Protein AF-A0A6I0Z8F3-F1 (afdb_monomer)

Secondary structure (DSSP, 8-state):
-EEEEE--SSSTT--SS-THHHHHHHHHHHHHHHHHTPPP--BB-SS-S-B-HHHHHHHHHH--TT--TTS----EEEEE--HHHHHHH-SSHHHHHHHHHHHIIIIIHHHHHHTTSS---GGGS---B---S----

Structure (mmCIF, N/CA/C/O backbone):
data_AF-A0A6I0Z8F3-F1
#
_entry.id   AF-A0A6I0Z8F3-F1
#
loop_
_atom_site.group_PDB
_atom_site.id
_atom_site.type_symbol
_atom_site.label_atom_id
_atom_site.label_alt_id
_atom_site.label_comp_id
_atom_site.label_asym_id
_atom_site.label_entity_id
_atom_site.label_seq_id
_atom_site.pdbx_PDB_ins_code
_atom_site.Cartn_x
_atom_site.Cartn_y
_atom_site.Cartn_z
_atom_site.occupancy
_atom_site.B_iso_or_equiv
_atom_site.auth_seq_id
_atom_site.auth_comp_id
_atom_site.auth_asym_id
_atom_site.auth_atom_id
_atom_site.pdbx_PDB_model_num
ATOM 1 N N . MET A 1 1 ? 7.179 -16.929 -4.930 1.00 83.00 1 MET A N 1
ATOM 2 C CA . MET A 1 1 ? 6.989 -15.523 -4.534 1.00 83.00 1 MET A CA 1
ATOM 3 C C . MET A 1 1 ? 7.180 -15.398 -3.035 1.00 83.00 1 MET A C 1
ATOM 5 O O . MET A 1 1 ? 6.743 -16.288 -2.317 1.00 83.00 1 MET A O 1
ATOM 9 N N . ASN A 1 2 ? 7.833 -14.338 -2.560 1.00 87.75 2 ASN A N 1
ATOM 10 C CA . ASN A 1 2 ? 7.966 -14.070 -1.130 1.00 87.75 2 ASN A CA 1
ATOM 11 C C . ASN A 1 2 ? 6.923 -13.032 -0.693 1.00 87.75 2 ASN A C 1
ATOM 13 O O . ASN A 1 2 ? 6.788 -12.002 -1.348 1.00 87.75 2 ASN A O 1
ATOM 17 N N . VAL A 1 3 ? 6.213 -13.287 0.406 1.00 88.38 3 VAL A N 1
ATOM 18 C CA . VAL A 1 3 ? 5.243 -12.351 0.990 1.00 88.38 3 VAL A CA 1
ATOM 19 C C . VAL A 1 3 ? 5.611 -12.129 2.450 1.00 88.38 3 VAL A C 1
ATOM 21 O O . VAL A 1 3 ? 5.800 -13.088 3.194 1.00 88.38 3 VAL A O 1
ATOM 24 N N . LYS A 1 4 ? 5.733 -10.866 2.858 1.00 90.31 4 LYS A N 1
ATOM 25 C CA . LYS A 1 4 ? 5.983 -10.466 4.247 1.00 90.31 4 LYS A CA 1
ATOM 26 C C . LYS A 1 4 ? 4.864 -9.552 4.716 1.00 90.31 4 LYS A C 1
ATOM 28 O O . LYS A 1 4 ? 4.442 -8.678 3.969 1.00 90.31 4 LYS A O 1
ATOM 33 N N . ILE A 1 5 ? 4.417 -9.736 5.953 1.00 88.50 5 ILE A N 1
ATOM 34 C CA . ILE A 1 5 ? 3.457 -8.845 6.606 1.00 88.50 5 ILE A CA 1
ATOM 35 C C . ILE A 1 5 ? 4.191 -8.141 7.741 1.00 88.50 5 ILE A C 1
ATOM 37 O O . ILE A 1 5 ? 4.828 -8.789 8.570 1.00 88.50 5 ILE A O 1
ATOM 41 N N . GLN A 1 6 ? 4.129 -6.816 7.749 1.00 90.00 6 GLN A N 1
ATOM 42 C CA . GLN A 1 6 ? 4.771 -5.955 8.730 1.00 90.00 6 GLN A CA 1
ATOM 43 C C . GLN A 1 6 ? 3.710 -5.141 9.472 1.00 90.00 6 GLN A C 1
ATOM 45 O O . GLN A 1 6 ? 2.741 -4.652 8.887 1.00 90.00 6 GLN A O 1
ATOM 50 N N . GLY A 1 7 ? 3.908 -5.004 10.778 1.00 81.44 7 GLY A N 1
ATOM 51 C CA . GLY A 1 7 ? 3.058 -4.223 11.665 1.00 81.44 7 GLY A CA 1
ATOM 52 C C . GLY A 1 7 ? 3.480 -4.416 13.118 1.00 81.44 7 GLY A C 1
ATOM 53 O O . GLY A 1 7 ? 3.861 -5.518 13.513 1.00 81.44 7 GLY A O 1
ATOM 54 N N . GLY A 1 8 ? 3.417 -3.341 13.900 1.00 78.00 8 GLY A N 1
ATOM 55 C CA . GLY A 1 8 ? 3.738 -3.331 15.329 1.00 78.00 8 GLY A CA 1
ATOM 56 C C . GLY A 1 8 ? 5.075 -2.662 15.655 1.00 78.00 8 GLY A C 1
ATOM 57 O O . GLY A 1 8 ? 5.883 -2.374 14.774 1.00 78.00 8 GLY A O 1
ATOM 58 N N . GLY A 1 9 ? 5.302 -2.397 16.943 1.00 71.94 9 GLY A N 1
ATOM 59 C CA . GLY A 1 9 ? 6.516 -1.735 17.434 1.00 71.94 9 GLY A CA 1
ATOM 60 C C . GLY A 1 9 ? 6.580 -0.233 17.126 1.00 71.94 9 GLY A C 1
ATOM 61 O O . GLY A 1 9 ? 5.555 0.412 16.911 1.00 71.94 9 GLY A O 1
ATOM 62 N N . ASN A 1 10 ? 7.798 0.317 17.131 1.00 69.62 10 ASN A N 1
ATOM 63 C CA . ASN A 1 10 ? 8.095 1.722 16.830 1.00 69.62 10 ASN A CA 1
ATOM 64 C C . ASN A 1 10 ? 8.707 1.866 15.423 1.00 69.62 10 ASN A C 1
ATOM 66 O O . ASN A 1 10 ? 9.319 0.931 14.911 1.00 69.62 10 ASN A O 1
ATOM 70 N N . GLY A 1 11 ? 8.605 3.057 14.825 1.00 80.00 11 GLY A N 1
ATOM 71 C CA . GLY A 1 11 ? 9.223 3.384 13.531 1.00 80.00 11 GL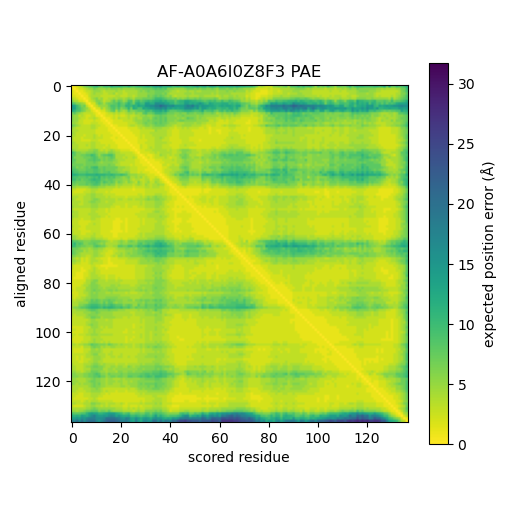Y A CA 1
ATOM 72 C C . GLY A 1 11 ? 8.239 3.394 12.358 1.00 80.00 11 GLY A C 1
ATOM 73 O O . GLY A 1 11 ? 7.034 3.519 12.553 1.00 80.00 11 GLY A O 1
ATOM 74 N N . THR A 1 12 ? 8.749 3.284 11.129 1.00 82.25 12 THR A N 1
ATOM 75 C CA . THR A 1 12 ? 7.981 3.482 9.880 1.00 82.25 12 THR A CA 1
ATOM 76 C C . THR A 1 12 ? 6.752 2.577 9.754 1.00 82.25 12 THR A C 1
ATOM 78 O O . THR A 1 12 ? 5.733 3.002 9.220 1.00 82.25 12 THR A O 1
ATOM 81 N N . TYR A 1 13 ? 6.833 1.353 10.284 1.00 84.50 13 TYR A N 1
ATOM 82 C CA . TYR A 1 13 ? 5.774 0.337 10.231 1.00 84.50 13 TYR A CA 1
ATOM 83 C C . TYR A 1 13 ? 4.955 0.233 11.533 1.00 84.50 13 TYR A C 1
ATOM 85 O O . TYR A 1 13 ? 4.157 -0.696 11.687 1.00 84.50 13 TYR A O 1
ATOM 93 N N . ALA A 1 14 ? 5.146 1.167 12.475 1.00 88.81 14 ALA A N 1
ATOM 94 C CA . ALA A 1 14 ? 4.327 1.257 13.679 1.00 88.81 14 ALA A CA 1
ATOM 95 C C . ALA A 1 14 ? 2.867 1.484 13.283 1.00 88.81 14 ALA A C 1
ATOM 97 O O . ALA A 1 14 ? 2.555 2.419 12.549 1.00 88.81 14 ALA A O 1
ATOM 98 N N . ASN A 1 15 ? 1.971 0.628 13.765 1.00 91.81 15 ASN A N 1
ATOM 99 C CA . ASN A 1 15 ? 0.639 0.514 13.183 1.00 91.81 15 ASN A CA 1
ATOM 100 C C . ASN A 1 15 ? -0.514 0.799 14.143 1.00 91.81 15 ASN A C 1
ATOM 102 O O . ASN A 1 15 ? -1.657 0.597 13.763 1.00 91.81 15 ASN A O 1
ATOM 106 N N . THR A 1 16 ? -0.258 1.269 15.361 1.00 91.88 16 THR A N 1
ATOM 107 C CA . THR A 1 16 ? -1.314 1.714 16.292 1.00 91.88 16 THR A CA 1
ATOM 108 C C . THR A 1 16 ? -1.723 3.174 16.062 1.00 91.88 16 THR A C 1
ATOM 110 O O . THR A 1 16 ? -2.816 3.592 16.449 1.00 91.88 16 THR A O 1
ATOM 113 N N . GLY A 1 17 ? -0.852 3.948 15.406 1.00 89.94 17 GLY A N 1
ATOM 114 C CA . GLY A 1 17 ? -1.047 5.355 15.064 1.00 89.94 17 GLY A CA 1
ATOM 115 C C . GLY A 1 17 ? -1.396 5.586 13.592 1.00 89.94 17 GLY A C 1
ATOM 116 O O . GLY A 1 17 ? -1.987 4.739 12.927 1.00 89.94 17 GLY A O 1
ATOM 117 N N . SER A 1 18 ? -1.034 6.771 13.102 1.00 92.56 18 SER A N 1
ATOM 118 C CA . SER A 1 18 ? -1.235 7.173 11.708 1.00 92.56 18 SER A CA 1
ATOM 119 C C . SER A 1 18 ? -0.303 6.425 10.753 1.00 92.56 18 SER A C 1
ATOM 121 O O . SER A 1 18 ? 0.861 6.189 11.081 1.00 92.56 18 SER A O 1
ATOM 123 N N . CYS A 1 19 ? -0.774 6.129 9.540 1.00 93.31 19 CYS A N 1
ATOM 124 C CA . CYS A 1 19 ? 0.056 5.532 8.493 1.00 93.31 19 CYS A CA 1
ATOM 125 C C . CYS A 1 19 ? 0.947 6.538 7.736 1.00 93.31 19 CYS A C 1
ATOM 127 O O . CYS A 1 19 ? 1.660 6.124 6.821 1.00 93.31 19 CYS A O 1
ATOM 129 N N . VAL A 1 20 ? 0.974 7.826 8.130 1.00 93.81 20 VAL A N 1
ATOM 130 C CA . VAL A 1 20 ? 1.797 8.892 7.508 1.00 93.81 20 VAL A CA 1
ATOM 131 C C . VAL A 1 20 ? 3.247 8.464 7.278 1.00 93.81 20 VAL A C 1
ATOM 133 O O . VAL A 1 20 ? 3.806 8.722 6.213 1.00 93.81 20 VAL A O 1
ATOM 136 N N . ALA A 1 21 ? 3.875 7.822 8.268 1.00 91.19 21 ALA A N 1
ATOM 137 C CA . ALA A 1 21 ? 5.277 7.421 8.167 1.00 91.19 21 ALA A CA 1
ATOM 138 C C . ALA A 1 21 ? 5.496 6.436 7.007 1.00 91.19 21 ALA A C 1
ATOM 140 O O . ALA A 1 21 ? 6.405 6.620 6.197 1.00 91.19 21 ALA A O 1
ATOM 141 N N . VAL A 1 22 ? 4.614 5.441 6.886 1.00 90.62 22 VAL A N 1
ATOM 142 C CA . VAL A 1 22 ? 4.654 4.432 5.825 1.00 90.62 22 VAL A CA 1
ATOM 143 C C . VAL A 1 22 ? 4.302 5.038 4.472 1.00 90.62 22 VAL A C 1
ATOM 145 O O . VAL A 1 22 ? 4.999 4.780 3.497 1.00 90.62 22 VAL A O 1
ATOM 148 N N . THR A 1 23 ? 3.276 5.888 4.389 1.00 92.12 23 THR A N 1
ATOM 149 C CA . THR A 1 23 ? 2.880 6.502 3.113 1.00 92.12 23 THR A CA 1
ATOM 150 C C . THR A 1 23 ? 3.965 7.435 2.584 1.00 92.12 23 THR A C 1
ATOM 152 O O . THR A 1 23 ? 4.221 7.441 1.383 1.00 92.12 23 THR A O 1
ATOM 155 N N . ASN A 1 24 ? 4.650 8.166 3.470 1.00 89.62 24 ASN A N 1
ATOM 156 C CA . ASN A 1 24 ? 5.783 9.017 3.102 1.00 89.62 24 ASN A CA 1
ATOM 157 C C . ASN A 1 24 ? 6.986 8.195 2.638 1.00 89.62 24 ASN A C 1
ATOM 159 O O . ASN A 1 24 ? 7.606 8.536 1.633 1.00 89.62 24 ASN A O 1
ATOM 163 N N . TYR A 1 25 ? 7.298 7.106 3.345 1.00 87.38 25 TYR A N 1
ATOM 164 C CA . TYR A 1 25 ? 8.359 6.186 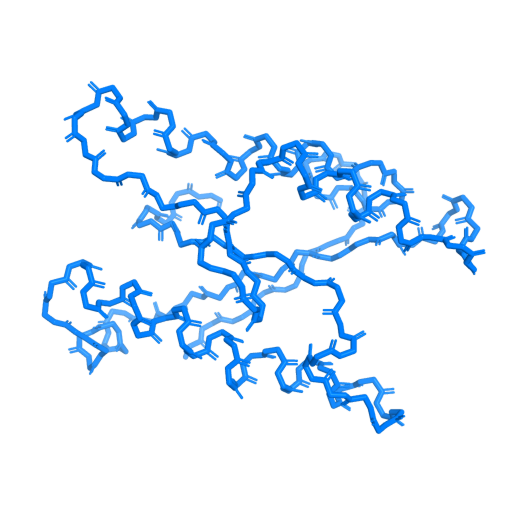2.945 1.00 87.38 25 TYR A CA 1
ATOM 165 C C . TYR A 1 25 ? 8.081 5.590 1.559 1.00 87.38 25 TYR A C 1
ATOM 167 O O . TYR A 1 25 ? 8.916 5.683 0.663 1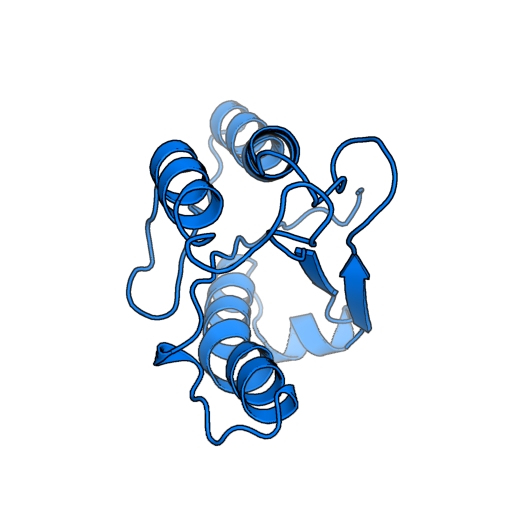.00 87.38 25 TYR A O 1
ATOM 175 N N . LEU A 1 26 ? 6.867 5.077 1.339 1.00 87.50 26 LEU A N 1
ATOM 176 C CA . LEU A 1 26 ? 6.465 4.485 0.063 1.00 87.50 26 LEU A CA 1
ATOM 177 C C . LEU A 1 26 ? 6.440 5.501 -1.089 1.00 87.50 26 LEU A C 1
ATOM 179 O O . LEU A 1 26 ? 6.657 5.114 -2.235 1.00 87.50 26 LEU A O 1
ATOM 183 N N . GLN A 1 27 ? 6.203 6.784 -0.809 1.00 85.62 27 GLN A N 1
ATOM 184 C CA . GLN A 1 27 ? 6.229 7.855 -1.809 1.00 85.62 27 GLN A CA 1
ATOM 185 C C . GLN A 1 27 ? 7.654 8.283 -2.206 1.00 85.62 27 GLN A C 1
ATOM 187 O O . GLN A 1 27 ? 7.826 8.893 -3.260 1.00 85.62 27 GLN A O 1
ATOM 192 N N . HIS A 1 28 ? 8.681 7.971 -1.409 1.00 84.62 28 HIS A N 1
ATOM 193 C CA . HIS A 1 28 ? 10.041 8.453 -1.666 1.00 84.62 28 HIS A CA 1
ATOM 194 C C . HIS A 1 28 ? 10.577 8.022 -3.044 1.00 84.62 28 HIS A C 1
ATOM 196 O O . HIS A 1 28 ? 11.149 8.854 -3.748 1.00 84.62 28 HIS A O 1
ATOM 202 N N . GLU A 1 29 ? 10.294 6.784 -3.481 1.00 79.06 29 GLU A N 1
ATOM 203 C CA . GLU A 1 29 ? 10.737 6.277 -4.794 1.00 79.06 29 GLU A CA 1
ATOM 204 C C . GLU A 1 29 ? 10.162 7.104 -5.964 1.00 79.06 29 GLU A C 1
ATOM 206 O O . GLU A 1 29 ? 10.865 7.361 -6.942 1.00 79.06 29 GLU A O 1
ATOM 211 N N . ASP A 1 30 ? 8.917 7.598 -5.867 1.00 82.75 30 ASP A N 1
ATOM 212 C CA . ASP A 1 30 ? 8.350 8.462 -6.918 1.00 82.75 30 ASP A CA 1
ATOM 213 C C . ASP A 1 30 ? 9.136 9.756 -7.060 1.00 82.75 30 ASP A C 1
ATOM 215 O O . ASP A 1 30 ? 9.372 10.217 -8.171 1.00 82.75 30 ASP A O 1
ATOM 219 N N . LEU A 1 31 ? 9.533 10.363 -5.939 1.00 82.38 31 LEU A N 1
ATOM 220 C CA . LEU A 1 31 ? 10.266 11.625 -5.962 1.00 82.38 31 LEU A CA 1
ATOM 221 C C . LEU A 1 31 ? 11.631 11.448 -6.631 1.00 82.38 31 LEU A C 1
ATOM 223 O O . LEU A 1 31 ? 12.086 12.340 -7.347 1.00 82.38 31 LEU A O 1
ATOM 227 N N . GLU A 1 32 ? 12.280 10.304 -6.425 1.00 83.38 32 GLU A N 1
ATOM 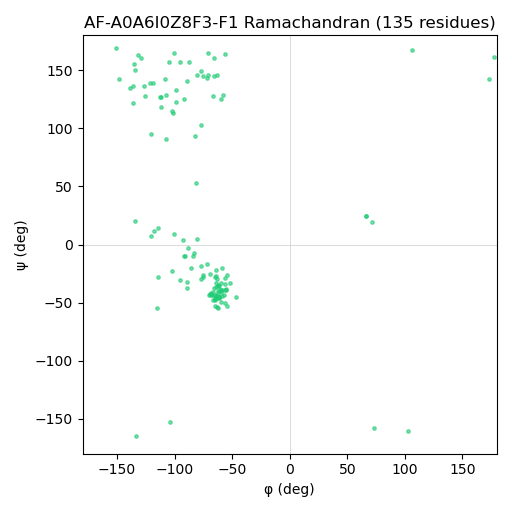228 C CA . GLU A 1 32 ? 13.535 9.969 -7.096 1.00 83.38 32 GLU A CA 1
ATOM 229 C C . GLU A 1 32 ? 13.344 9.721 -8.596 1.00 83.38 32 GLU A C 1
ATOM 231 O O . GLU A 1 32 ? 14.126 10.230 -9.400 1.00 83.38 32 GLU A O 1
ATOM 236 N N . ARG A 1 33 ? 12.280 9.008 -8.980 1.00 83.31 33 ARG A N 1
ATOM 237 C CA . ARG A 1 33 ? 11.911 8.765 -10.384 1.00 83.31 33 ARG A CA 1
ATOM 238 C C . ARG A 1 33 ? 11.566 10.056 -11.119 1.00 83.31 33 ARG A C 1
ATOM 240 O O . ARG A 1 33 ? 12.104 10.300 -12.195 1.00 83.31 33 ARG A O 1
ATOM 247 N N . MET A 1 34 ? 10.776 10.941 -10.503 1.00 84.25 34 MET A N 1
ATOM 248 C CA . MET A 1 34 ? 10.467 12.265 -11.061 1.00 84.25 34 MET A CA 1
ATOM 249 C C . MET A 1 34 ? 11.738 13.072 -11.331 1.00 84.25 34 MET A C 1
ATOM 251 O O . MET A 1 34 ? 11.866 13.674 -12.394 1.00 84.25 34 MET A O 1
ATOM 255 N N . LYS A 1 35 ? 12.708 13.060 -10.404 1.00 86.12 35 LYS A N 1
ATOM 256 C CA . LYS A 1 35 ? 14.003 13.743 -10.591 1.00 86.12 35 LYS A CA 1
ATOM 257 C C . LYS A 1 35 ? 14.813 13.171 -11.755 1.00 86.12 35 LYS A C 1
ATOM 259 O O . LYS A 1 35 ? 15.585 13.905 -12.365 1.00 86.12 35 LYS A O 1
ATOM 264 N N . LYS A 1 36 ? 14.647 11.882 -12.054 1.00 84.62 36 LYS A N 1
ATOM 265 C CA . LYS A 1 36 ? 15.295 11.182 -13.171 1.00 84.62 36 LYS A CA 1
ATOM 266 C C . LYS A 1 36 ? 14.502 11.267 -14.483 1.00 84.62 36 LYS A C 1
ATOM 268 O O . LYS A 1 36 ? 14.984 10.779 -15.500 1.00 84.62 36 LYS A O 1
ATOM 273 N N . GLY A 1 37 ? 13.319 11.891 -14.481 1.00 81.94 37 GLY A N 1
ATOM 274 C CA . GLY A 1 37 ? 12.418 11.933 -1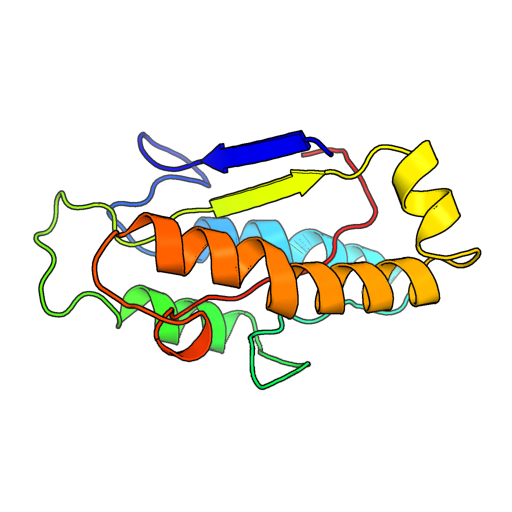5.638 1.00 81.94 37 GLY A CA 1
ATOM 275 C C . GLY A 1 37 ? 11.751 10.588 -15.947 1.00 81.94 37 GLY A C 1
ATOM 276 O O . GLY A 1 37 ? 11.292 10.374 -17.065 1.00 81.94 37 GLY A O 1
ATOM 277 N N . GLU A 1 38 ? 11.725 9.674 -14.977 1.00 83.38 38 GLU A N 1
ATOM 278 C CA . GLU A 1 38 ? 11.100 8.358 -15.090 1.00 83.38 38 GLU A CA 1
ATOM 279 C C . GLU A 1 38 ? 9.615 8.413 -14.713 1.00 83.38 38 GLU A C 1
ATOM 281 O O . GLU A 1 38 ? 9.166 9.275 -13.952 1.00 83.38 38 GLU A O 1
ATOM 286 N N . GLU A 1 39 ? 8.847 7.446 -15.213 1.00 80.50 39 GLU A N 1
ATOM 287 C CA . GLU A 1 39 ? 7.436 7.309 -14.869 1.00 80.50 39 GLU A CA 1
ATOM 288 C C . GLU A 1 39 ? 7.260 6.924 -13.391 1.00 80.50 39 GLU A C 1
ATOM 290 O O . GLU A 1 39 ? 7.842 5.950 -12.888 1.00 80.50 39 GLU A O 1
ATOM 295 N N . VAL A 1 40 ? 6.431 7.706 -12.699 1.00 84.06 40 VAL A N 1
ATOM 296 C CA . VAL A 1 40 ? 6.003 7.430 -11.326 1.00 84.06 40 VAL A CA 1
ATOM 297 C C . VAL A 1 40 ? 4.885 6.408 -11.304 1.00 84.06 40 VAL A C 1
ATOM 299 O O . VAL A 1 40 ? 4.025 6.397 -12.179 1.00 84.06 40 VAL A O 1
ATOM 302 N N . GLN A 1 41 ? 4.871 5.574 -10.271 1.00 86.62 41 GLN A N 1
ATOM 303 C CA . GLN A 1 41 ? 3.845 4.549 -10.108 1.00 86.62 41 GLN A CA 1
ATOM 304 C C . GLN A 1 41 ? 2.904 4.964 -8.986 1.00 86.62 41 GLN A C 1
ATOM 306 O O . GLN A 1 41 ? 3.202 4.659 -7.840 1.00 86.62 41 GLN A O 1
ATOM 311 N N . PRO A 1 42 ? 1.806 5.689 -9.239 1.00 90.38 42 PRO A N 1
ATOM 312 C CA . PRO A 1 42 ? 0.925 6.165 -8.172 1.00 90.38 42 PRO A CA 1
ATOM 313 C C . PRO A 1 42 ? 0.407 5.022 -7.285 1.00 90.38 42 PRO A C 1
ATOM 315 O O . PRO A 1 42 ? 0.459 3.846 -7.648 1.00 90.38 42 PRO A O 1
ATOM 318 N N . PHE A 1 43 ? -0.121 5.362 -6.105 1.00 95.31 43 PHE A N 1
ATOM 319 C CA . PHE A 1 43 ? -0.872 4.361 -5.353 1.00 95.31 43 PHE A CA 1
ATOM 320 C C . PHE A 1 43 ? -2.104 3.943 -6.155 1.00 95.31 43 PHE A C 1
ATOM 322 O O . PHE A 1 43 ? -2.733 4.765 -6.819 1.00 95.31 43 PHE A O 1
ATOM 329 N N . PHE A 1 44 ? -2.484 2.682 -6.028 1.00 96.06 44 PHE A N 1
ATOM 330 C CA . PHE A 1 44 ? -3.691 2.120 -6.612 1.00 96.06 44 PHE A CA 1
ATOM 331 C C . PHE A 1 44 ? -4.457 1.321 -5.555 1.00 96.06 44 PHE A C 1
ATOM 333 O O . PHE A 1 44 ? -3.911 0.939 -4.519 1.00 96.06 44 PHE A O 1
ATOM 340 N N . ASN A 1 45 ? -5.726 1.049 -5.824 1.00 96.44 45 ASN A N 1
ATOM 341 C CA . ASN A 1 45 ? -6.540 0.118 -5.045 1.00 96.44 45 ASN A CA 1
ATOM 342 C C . ASN A 1 45 ? -7.313 -0.817 -5.990 1.00 96.44 45 ASN A C 1
ATOM 344 O O . ASN A 1 45 ? -6.972 -0.923 -7.173 1.00 96.44 45 ASN A O 1
ATOM 348 N N . GLN A 1 46 ? -8.330 -1.519 -5.497 1.00 93.19 46 GLN A N 1
ATOM 349 C CA . GLN A 1 46 ? -9.139 -2.443 -6.296 1.00 93.19 46 GLN A CA 1
ATOM 350 C C . GLN A 1 46 ? -9.929 -1.762 -7.426 1.00 93.19 46 GLN A C 1
ATOM 352 O O . GLN A 1 46 ? -10.254 -2.419 -8.410 1.00 9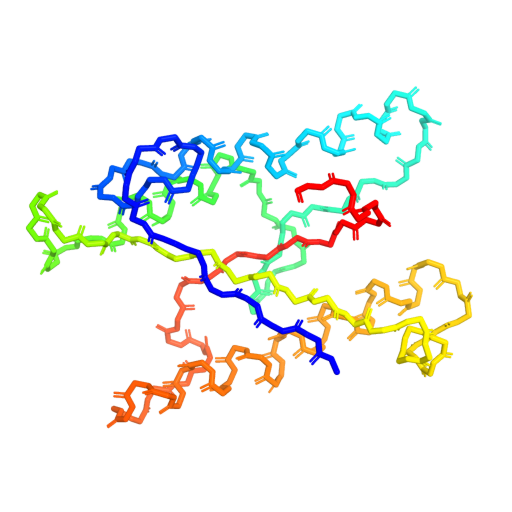3.19 46 GLN A O 1
ATOM 357 N N . PHE A 1 47 ? -10.192 -0.454 -7.324 1.00 93.75 47 PHE A N 1
ATOM 358 C CA . PHE A 1 47 ? -11.054 0.281 -8.258 1.00 93.75 47 PHE A CA 1
ATOM 359 C C . PHE A 1 47 ? -10.323 1.336 -9.090 1.00 93.75 47 PHE A C 1
ATOM 361 O O . PHE A 1 47 ? -10.777 1.689 -10.174 1.00 93.75 47 PHE A O 1
ATOM 368 N N . ARG A 1 48 ? -9.227 1.892 -8.572 1.00 95.50 48 ARG A N 1
ATOM 369 C CA . ARG A 1 48 ? -8.516 3.031 -9.157 1.00 95.50 48 ARG A CA 1
ATOM 370 C C . ARG A 1 48 ? -7.051 2.696 -9.345 1.00 95.50 48 ARG A C 1
ATOM 372 O O . ARG A 1 48 ? -6.419 2.166 -8.435 1.00 95.50 48 ARG A O 1
ATOM 379 N N . ASP A 1 49 ? -6.515 3.077 -10.498 1.00 94.38 49 ASP A N 1
ATOM 380 C CA . ASP A 1 49 ? -5.081 3.000 -10.808 1.00 94.38 49 ASP A CA 1
ATOM 381 C C . ASP A 1 49 ? -4.302 4.212 -10.273 1.00 94.38 49 ASP A C 1
ATOM 383 O O . ASP A 1 49 ? -3.079 4.203 -10.265 1.00 94.38 49 ASP A O 1
ATOM 387 N N . TYR A 1 50 ? -5.006 5.251 -9.804 1.00 93.88 50 TYR A N 1
ATOM 388 C CA . TYR A 1 50 ? -4.407 6.451 -9.227 1.00 93.88 50 TYR A CA 1
ATOM 389 C C . TYR A 1 50 ? -5.120 6.900 -7.947 1.00 93.88 50 TYR A C 1
ATOM 391 O O . TYR A 1 50 ? -6.312 7.245 -7.942 1.00 93.88 50 TYR A O 1
ATOM 399 N N . VAL A 1 51 ? -4.346 6.975 -6.870 1.00 95.19 51 VAL A N 1
ATOM 400 C CA . VAL A 1 51 ? -4.702 7.517 -5.562 1.00 95.19 51 VAL A CA 1
ATOM 401 C C . VAL A 1 51 ? -3.512 8.325 -5.039 1.00 95.19 51 VAL A C 1
ATOM 403 O O . VAL A 1 51 ? -2.361 7.897 -5.117 1.00 95.19 51 VAL A O 1
ATOM 406 N N . SER A 1 52 ? -3.773 9.519 -4.508 1.00 93.00 52 SER A N 1
ATOM 407 C CA . SER A 1 52 ? -2.713 10.345 -3.916 1.00 93.00 52 SER A CA 1
ATOM 408 C C . SER A 1 52 ? -2.318 9.829 -2.529 1.00 93.00 52 SER A C 1
ATOM 410 O O . SER A 1 52 ? -3.172 9.344 -1.790 1.00 93.00 52 SER A O 1
ATOM 412 N N . SER A 1 53 ? -1.057 9.998 -2.121 1.00 92.56 53 SER A N 1
ATOM 413 C CA . SER A 1 53 ? -0.602 9.607 -0.773 1.00 92.56 53 SER A CA 1
ATOM 414 C C . SER A 1 53 ? -1.437 10.252 0.337 1.00 92.56 53 SER A C 1
ATOM 416 O O . SER A 1 53 ? -1.815 9.583 1.291 1.00 92.56 53 SER A O 1
ATOM 418 N N . ARG A 1 54 ? -1.818 11.525 0.169 1.00 93.44 54 ARG A N 1
ATOM 419 C CA . ARG A 1 54 ? -2.709 12.240 1.096 1.00 93.44 54 ARG A CA 1
ATOM 420 C C . ARG A 1 54 ? -4.072 11.561 1.237 1.00 93.44 54 ARG A C 1
ATOM 422 O O . ARG A 1 54 ? -4.607 11.495 2.341 1.00 93.44 54 ARG A O 1
ATOM 429 N N . GLU A 1 55 ? -4.639 11.084 0.131 1.00 95.81 55 GLU A N 1
ATOM 430 C CA . GLU A 1 55 ? -5.906 10.353 0.142 1.00 95.81 55 GLU A CA 1
ATOM 431 C C . GLU A 1 55 ? -5.751 8.989 0.827 1.00 95.81 55 GLU A C 1
ATOM 433 O O . GLU A 1 55 ? -6.570 8.667 1.687 1.00 95.81 55 GLU A O 1
ATOM 438 N N . VAL A 1 56 ? -4.671 8.249 0.535 1.00 95.81 56 VAL A N 1
ATOM 439 C CA . VAL A 1 56 ? -4.336 6.980 1.211 1.00 95.81 56 VAL A CA 1
ATOM 440 C C . VAL A 1 56 ? -4.275 7.177 2.723 1.00 95.81 56 VAL A C 1
ATOM 442 O O . VAL A 1 56 ? -4.972 6.484 3.465 1.00 95.81 56 VAL A O 1
ATOM 445 N N . THR A 1 57 ? -3.490 8.157 3.183 1.00 95.56 57 THR A N 1
ATOM 446 C CA . THR A 1 57 ? -3.354 8.469 4.608 1.00 95.56 57 THR A CA 1
ATOM 447 C C . THR A 1 57 ? -4.706 8.771 5.233 1.00 95.56 57 THR A C 1
ATOM 449 O O . THR A 1 57 ? -5.065 8.188 6.252 1.00 95.56 57 THR A O 1
ATOM 452 N N . PHE A 1 58 ? -5.483 9.659 4.611 1.00 96.19 58 PHE A N 1
ATOM 453 C CA . PHE A 1 58 ? -6.776 10.060 5.145 1.00 96.19 58 PHE A CA 1
ATOM 454 C C . PHE A 1 58 ? -7.745 8.878 5.253 1.00 96.19 58 PHE A C 1
ATOM 456 O O . PHE A 1 58 ? -8.405 8.721 6.279 1.00 96.19 58 PHE A O 1
ATOM 463 N N . LYS A 1 59 ? -7.838 8.040 4.217 1.00 96.56 59 LYS A N 1
ATOM 464 C CA . LYS A 1 59 ? -8.763 6.903 4.182 1.00 96.56 59 LYS A CA 1
ATOM 465 C C . LYS A 1 59 ? -8.396 5.838 5.209 1.00 96.56 59 LYS A C 1
ATOM 467 O O . LYS A 1 59 ? -9.258 5.441 5.991 1.00 96.56 59 LYS A O 1
ATOM 472 N N . ILE A 1 60 ? -7.124 5.446 5.269 1.00 95.25 60 ILE A N 1
ATOM 473 C CA . ILE A 1 60 ? -6.643 4.444 6.227 1.00 95.25 60 ILE A CA 1
ATOM 474 C C . ILE A 1 60 ? -6.773 4.950 7.665 1.00 95.25 60 ILE A C 1
ATOM 476 O O . ILE A 1 60 ? -7.346 4.257 8.505 1.00 95.25 60 ILE A O 1
ATOM 480 N N . ASP A 1 61 ? -6.342 6.180 7.952 1.00 94.38 61 ASP A N 1
ATOM 481 C CA . ASP A 1 61 ? -6.403 6.718 9.312 1.00 94.38 61 ASP A CA 1
ATOM 482 C C . ASP A 1 61 ? -7.839 6.875 9.820 1.00 94.38 61 ASP A C 1
ATOM 484 O O . ASP A 1 61 ? -8.057 6.831 11.030 1.00 94.38 61 ASP A O 1
ATOM 488 N N . ASN A 1 62 ? -8.825 7.065 8.940 1.00 94.50 62 ASN A N 1
ATOM 489 C CA . ASN A 1 62 ? -10.231 7.172 9.334 1.00 94.50 62 ASN A CA 1
ATOM 490 C C . ASN A 1 62 ? -10.968 5.821 9.346 1.00 94.50 62 ASN A C 1
ATOM 492 O O . ASN A 1 62 ? -12.054 5.735 9.923 1.00 94.50 62 ASN A O 1
ATOM 496 N N . ASN A 1 63 ? -10.373 4.741 8.828 1.00 92.69 63 ASN A N 1
ATOM 497 C CA . ASN A 1 63 ? -10.950 3.394 8.859 1.00 92.69 63 ASN A CA 1
ATOM 498 C C . ASN A 1 63 ? -10.721 2.677 10.209 1.00 92.69 63 ASN A C 1
ATOM 500 O O . ASN A 1 63 ? -10.184 1.574 10.280 1.00 92.69 63 ASN A O 1
ATOM 504 N N . LYS A 1 64 ? -11.096 3.322 11.321 1.00 90.69 64 LYS A N 1
ATO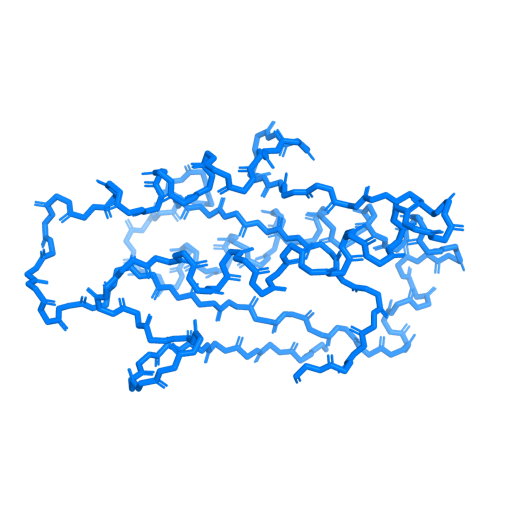M 505 C CA . LYS A 1 64 ? -10.809 2.833 12.687 1.00 90.69 64 LYS A CA 1
ATOM 506 C C . LYS A 1 64 ? -11.990 2.891 13.652 1.00 90.69 64 LYS A C 1
ATOM 508 O O . LYS A 1 64 ? -11.792 2.844 14.862 1.00 90.69 64 LYS A O 1
ATOM 513 N N . ALA A 1 65 ? -13.216 2.965 13.131 1.00 88.31 65 ALA A N 1
ATOM 514 C CA . ALA A 1 65 ? -14.433 3.205 13.915 1.00 88.31 65 ALA A CA 1
ATOM 515 C C . ALA A 1 65 ? -14.653 2.229 15.091 1.00 88.31 65 ALA A C 1
ATOM 517 O O . ALA A 1 65 ? -15.298 2.591 16.069 1.00 88.31 65 ALA A O 1
ATOM 518 N N . LYS A 1 66 ? -14.119 1.002 15.009 1.00 88.44 66 LYS A N 1
ATOM 519 C CA . LYS A 1 66 ? -14.256 -0.044 16.039 1.00 88.44 66 LYS A CA 1
ATOM 520 C C . LYS A 1 66 ? -12.932 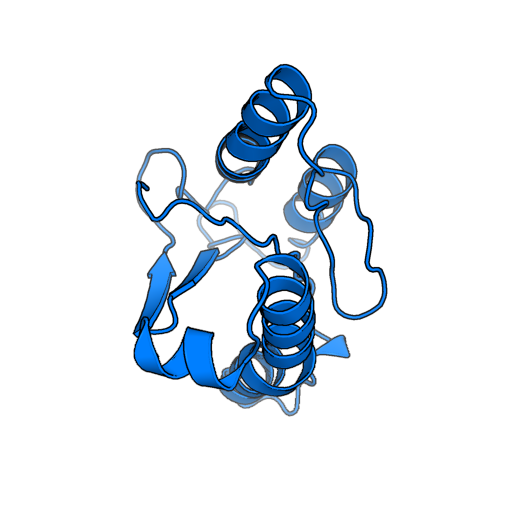-0.429 16.717 1.00 88.44 66 LYS A C 1
ATOM 522 O O . LYS A 1 66 ? -12.870 -1.478 17.345 1.00 88.44 66 LYS A O 1
ATOM 527 N N . LEU A 1 67 ? -11.876 0.371 16.562 1.00 89.94 67 LEU A N 1
ATOM 528 C CA . LEU A 1 67 ? -10.531 0.044 17.047 1.00 89.94 67 LEU A CA 1
ATOM 529 C C . LEU A 1 67 ? -10.121 0.969 18.204 1.00 89.94 67 LEU A C 1
ATOM 531 O O . LEU A 1 67 ? -10.097 2.190 18.045 1.00 89.94 67 LEU A O 1
ATOM 535 N N . SER A 1 68 ? -9.706 0.397 19.334 1.00 90.44 68 SER A N 1
ATOM 536 C CA . SER A 1 68 ? -9.153 1.105 20.500 1.00 90.44 68 SER A CA 1
ATOM 537 C C . SER A 1 68 ? -7.752 1.658 20.228 1.00 90.44 68 SER A C 1
ATOM 539 O O . SER A 1 68 ? -7.103 1.258 19.271 1.00 90.44 68 SER A O 1
ATOM 541 N N . GLN A 1 69 ? -7.237 2.573 21.050 1.00 86.50 69 GLN A N 1
ATOM 542 C CA . GLN A 1 69 ? -5.947 3.244 20.791 1.00 86.50 69 GLN A CA 1
ATOM 543 C C . GLN A 1 69 ? -4.752 2.289 20.612 1.00 86.50 69 GLN A C 1
ATOM 545 O O . GLN A 1 69 ? -3.824 2.615 19.881 1.00 86.50 69 GLN A O 1
ATOM 550 N N . THR A 1 70 ? -4.782 1.118 21.245 1.00 87.94 70 THR A N 1
ATOM 551 C CA . THR A 1 70 ? -3.699 0.125 21.196 1.00 87.94 70 THR A CA 1
ATOM 552 C C . THR A 1 70 ? -3.865 -0.906 20.085 1.00 87.94 70 THR A C 1
ATOM 554 O O . THR A 1 70 ? -2.940 -1.674 19.835 1.00 87.94 70 THR A O 1
ATOM 557 N N . ASP A 1 71 ? -5.021 -0.943 19.422 1.00 91.25 71 ASP A N 1
ATOM 558 C CA . ASP A 1 71 ? -5.249 -1.860 18.309 1.00 91.25 71 ASP A CA 1
ATOM 559 C C . ASP A 1 71 ? -4.459 -1.434 17.072 1.00 91.25 71 ASP A C 1
ATOM 561 O O . ASP A 1 71 ? -4.371 -0.245 16.746 1.00 91.25 71 ASP A O 1
ATOM 565 N N . ALA A 1 72 ? -3.963 -2.424 16.332 1.00 92.25 72 ALA A N 1
ATOM 566 C CA . ALA A 1 72 ? -3.423 -2.220 14.997 1.00 92.25 72 ALA A CA 1
ATOM 567 C C . ALA A 1 72 ? -4.483 -1.588 14.076 1.00 92.25 72 ALA A C 1
ATOM 569 O O . ALA A 1 72 ? -5.608 -2.073 13.969 1.00 92.25 72 ALA A O 1
ATOM 570 N N . LYS A 1 73 ? -4.112 -0.495 13.412 1.00 92.62 73 LYS A N 1
ATOM 571 C CA . LYS A 1 73 ? -4.932 0.298 12.484 1.00 92.62 73 LYS A CA 1
ATOM 572 C C . LYS A 1 73 ? -4.722 -0.102 11.037 1.00 92.62 73 LYS A C 1
ATOM 574 O O . LYS A 1 73 ? -5.632 0.019 10.229 1.00 92.62 73 LYS A O 1
ATOM 579 N N . PHE A 1 74 ? -3.522 -0.566 10.716 1.00 93.94 74 PHE A N 1
ATOM 580 C CA . PHE A 1 74 ? -3.161 -1.008 9.380 1.00 93.94 74 PHE A CA 1
ATOM 581 C C . PHE A 1 74 ? -2.086 -2.094 9.442 1.00 93.94 74 PHE A C 1
ATOM 583 O O . PHE A 1 74 ? -1.474 -2.353 10.482 1.00 93.94 74 PHE A O 1
ATOM 590 N N . TYR A 1 75 ? -1.853 -2.726 8.301 1.00 93.06 75 TYR A N 1
ATOM 591 C CA . TYR A 1 75 ? -0.753 -3.654 8.082 1.00 93.06 75 TYR A CA 1
ATOM 592 C C . TYR A 1 75 ? -0.110 -3.325 6.742 1.00 93.06 75 TYR A C 1
ATOM 594 O O . TYR A 1 75 ? -0.783 -2.838 5.834 1.00 93.06 75 TYR A O 1
ATOM 602 N N . VAL A 1 76 ? 1.186 -3.595 6.620 1.00 93.12 76 VAL A N 1
ATOM 603 C CA . VAL A 1 76 ? 1.903 -3.484 5.349 1.00 93.12 76 VAL A CA 1
ATOM 604 C C . VAL A 1 76 ? 2.212 -4.877 4.845 1.00 93.12 76 VAL A C 1
ATOM 606 O O . VAL A 1 76 ? 2.765 -5.695 5.577 1.00 93.12 76 VAL A O 1
ATOM 609 N N . ILE A 1 77 ? 1.854 -5.145 3.594 1.00 92.75 77 ILE A N 1
ATOM 610 C CA . ILE A 1 77 ? 2.143 -6.411 2.929 1.00 92.75 77 ILE A CA 1
ATOM 611 C C . ILE A 1 77 ? 3.152 -6.134 1.823 1.00 92.75 77 ILE A C 1
ATOM 613 O O . ILE A 1 77 ? 2.862 -5.406 0.876 1.00 92.75 77 ILE A O 1
ATOM 617 N N . THR A 1 78 ? 4.324 -6.744 1.934 1.00 92.12 78 THR A N 1
ATOM 618 C CA . THR A 1 78 ? 5.383 -6.656 0.933 1.00 92.12 78 THR A CA 1
ATOM 619 C C . THR A 1 78 ? 5.374 -7.928 0.106 1.00 92.12 78 THR A C 1
ATOM 621 O O . THR A 1 78 ? 5.669 -9.016 0.609 1.00 92.12 78 THR A O 1
ATOM 624 N N . VAL A 1 79 ? 5.035 -7.789 -1.173 1.00 92.69 79 VAL A N 1
ATOM 625 C CA . VAL A 1 79 ? 5.030 -8.880 -2.148 1.00 92.69 79 VAL A CA 1
ATOM 626 C C . VAL A 1 79 ? 6.273 -8.751 -3.017 1.00 92.69 79 VAL A C 1
ATOM 628 O O . VAL A 1 79 ? 6.430 -7.788 -3.760 1.00 92.69 79 VAL A O 1
ATOM 631 N N . SER A 1 80 ? 7.172 -9.725 -2.923 1.00 91.94 80 SER A N 1
ATOM 632 C CA . SER A 1 80 ? 8.447 -9.742 -3.640 1.00 91.94 80 SER A CA 1
ATOM 633 C C . SER A 1 80 ? 8.522 -10.979 -4.539 1.00 91.94 80 SER A C 1
ATOM 635 O O . SER A 1 80 ? 8.903 -12.067 -4.085 1.00 91.94 80 SER A O 1
ATOM 637 N N . PRO A 1 81 ? 8.158 -10.853 -5.825 1.00 91.38 81 PRO A N 1
ATOM 638 C CA . PRO A 1 81 ? 8.363 -11.913 -6.799 1.00 91.38 81 PRO A CA 1
ATOM 639 C C . PRO A 1 81 ? 9.859 -12.156 -7.019 1.00 91.38 81 PRO A C 1
ATOM 641 O O . PRO A 1 81 ? 10.677 -11.229 -7.021 1.00 91.38 81 PRO A O 1
ATOM 644 N N . SER A 1 82 ? 10.219 -13.417 -7.237 1.00 90.81 82 SER A N 1
ATOM 645 C CA . SER A 1 82 ? 11.556 -13.798 -7.687 1.00 90.81 82 SER A CA 1
ATOM 646 C C . SER A 1 82 ? 11.819 -13.280 -9.102 1.00 90.81 82 SER A C 1
ATOM 648 O O . SER A 1 82 ? 10.904 -12.995 -9.870 1.00 90.81 82 SER A O 1
ATOM 650 N N . GLU A 1 83 ? 13.089 -13.194 -9.489 1.00 88.12 83 GLU A N 1
ATOM 651 C CA . GLU A 1 83 ? 13.459 -12.763 -10.843 1.00 88.12 83 GLU A CA 1
ATOM 652 C C . GLU A 1 83 ? 12.887 -13.685 -11.936 1.00 88.12 83 GLU A C 1
ATOM 654 O O . GLU A 1 83 ? 12.500 -13.229 -13.011 1.00 88.12 83 GLU A O 1
ATOM 659 N N . LYS A 1 84 ? 12.770 -14.986 -11.640 1.00 90.62 84 LYS A N 1
ATOM 660 C CA . LYS A 1 84 ? 12.128 -15.957 -12.533 1.00 90.62 84 LYS A CA 1
ATOM 661 C C . LYS A 1 84 ? 10.643 -15.643 -12.726 1.00 90.62 84 LYS A C 1
ATOM 663 O O . LYS A 1 84 ? 10.179 -15.671 -13.858 1.00 90.62 84 LYS A O 1
ATOM 668 N N . GLU A 1 85 ? 9.927 -15.318 -11.651 1.00 91.31 85 GLU A N 1
ATOM 669 C CA . GLU A 1 85 ? 8.509 -14.936 -11.713 1.00 91.31 85 GLU A CA 1
ATOM 670 C C . GLU A 1 85 ? 8.323 -13.620 -12.478 1.00 91.31 85 GLU A C 1
ATOM 672 O O . GLU A 1 85 ? 7.481 -13.553 -13.368 1.00 91.31 85 GLU A O 1
ATOM 677 N N . LEU A 1 86 ? 9.172 -12.615 -12.229 1.00 89.06 86 LEU A N 1
ATOM 678 C CA . LEU A 1 86 ? 9.139 -11.340 -12.960 1.00 89.06 86 LEU A CA 1
ATOM 679 C C . LEU A 1 86 ? 9.346 -11.521 -14.469 1.00 89.06 86 LEU A C 1
ATOM 681 O O . LEU A 1 86 ? 8.684 -10.858 -15.262 1.00 89.06 86 LEU A O 1
ATOM 685 N N . ARG A 1 87 ? 10.235 -12.433 -14.886 1.00 88.75 87 ARG A N 1
ATOM 686 C CA . ARG A 1 87 ? 10.421 -12.759 -16.311 1.00 88.75 87 ARG A CA 1
ATOM 687 C C . ARG A 1 87 ? 9.183 -13.382 -16.951 1.00 88.75 87 ARG A C 1
ATOM 689 O O . ARG A 1 87 ? 8.963 -13.169 -18.138 1.00 88.75 87 ARG A O 1
ATOM 696 N N . CYS A 1 88 ? 8.406 -14.152 -16.192 1.00 90.81 88 CYS A N 1
ATOM 697 C CA . CYS A 1 88 ? 7.147 -14.722 -16.670 1.00 90.81 88 CYS A CA 1
ATOM 698 C C . CYS A 1 88 ? 6.023 -13.678 -16.732 1.00 90.81 88 CYS A C 1
ATOM 700 O O . CYS A 1 88 ? 5.126 -13.823 -17.553 1.00 90.81 88 CYS A O 1
ATOM 702 N N . MET A 1 89 ? 6.078 -12.640 -15.891 1.00 90.56 89 MET A N 1
ATOM 703 C CA . MET A 1 89 ? 5.076 -11.569 -15.837 1.00 90.56 89 MET A CA 1
ATOM 704 C C . MET A 1 89 ? 5.213 -10.542 -16.966 1.00 90.56 89 MET A C 1
ATOM 706 O O . MET A 1 89 ? 4.218 -9.967 -17.383 1.00 90.56 89 MET A O 1
ATOM 710 N N . GLY A 1 90 ? 6.426 -10.305 -17.469 1.00 90.88 90 GLY A N 1
ATOM 711 C CA . GLY A 1 90 ? 6.646 -9.342 -18.546 1.00 90.88 90 GLY A CA 1
ATOM 712 C C . GLY A 1 90 ? 8.115 -9.189 -18.923 1.00 90.88 90 GLY A C 1
ATOM 713 O O . GLY A 1 90 ? 9.028 -9.546 -18.162 1.00 90.88 90 GLY A O 1
ATOM 714 N N . ARG A 1 91 ? 8.371 -8.646 -20.116 1.00 88.12 91 ARG A N 1
ATOM 715 C CA . ARG A 1 91 ? 9.740 -8.397 -20.595 1.00 88.12 91 ARG A CA 1
ATOM 716 C C . ARG A 1 91 ? 10.224 -7.018 -20.173 1.00 88.12 91 ARG A C 1
ATOM 718 O O . ARG A 1 91 ? 11.384 -6.885 -19.786 1.00 88.12 91 ARG A O 1
ATOM 725 N N . THR A 1 92 ? 9.330 -6.038 -20.190 1.00 89.06 92 THR A N 1
ATOM 726 C CA . THR A 1 92 ? 9.586 -4.652 -19.795 1.00 89.06 92 THR A CA 1
ATOM 727 C C . THR A 1 92 ? 9.201 -4.389 -18.330 1.00 89.06 92 THR A C 1
ATOM 729 O O . THR A 1 92 ? 8.396 -5.128 -17.757 1.00 89.06 92 THR A O 1
ATOM 732 N N . PRO A 1 93 ? 9.772 -3.355 -17.683 1.00 86.56 93 PRO A N 1
ATOM 733 C CA . PRO A 1 93 ? 9.345 -2.922 -16.351 1.00 86.56 93 PRO A CA 1
ATOM 734 C C . PRO A 1 93 ? 7.848 -2.590 -16.274 1.00 86.56 93 PRO A C 1
ATOM 736 O O . PRO A 1 93 ? 7.208 -2.943 -15.289 1.00 86.56 93 PRO A O 1
ATOM 739 N N . GLN A 1 94 ? 7.294 -1.972 -17.317 1.00 87.19 94 GLN A N 1
ATOM 740 C CA . GLN A 1 94 ? 5.889 -1.575 -17.407 1.00 87.19 94 GLN A CA 1
ATOM 741 C C . GLN A 1 94 ? 4.965 -2.795 -17.422 1.00 87.19 94 GLN A C 1
ATOM 743 O O . GLN A 1 94 ? 4.137 -2.929 -16.528 1.00 87.19 94 GLN A O 1
ATOM 748 N N . GLU A 1 95 ? 5.198 -3.755 -18.327 1.00 90.88 95 GLU A N 1
ATOM 749 C CA . GLU A 1 95 ? 4.406 -4.996 -18.382 1.00 90.88 95 GLU A CA 1
ATOM 750 C C . GLU A 1 95 ? 4.439 -5.748 -17.042 1.00 90.88 95 GLU A C 1
ATOM 752 O O . GLU A 1 95 ? 3.434 -6.292 -16.588 1.00 90.88 95 GLU A O 1
ATOM 757 N N . ARG A 1 96 ? 5.603 -5.765 -16.374 1.00 92.12 96 ARG A N 1
ATOM 758 C CA . ARG A 1 96 ? 5.743 -6.383 -15.048 1.00 92.12 96 ARG A CA 1
ATOM 759 C C . ARG A 1 96 ? 4.949 -5.638 -13.980 1.00 92.12 96 ARG A C 1
ATOM 761 O O . ARG A 1 96 ? 4.368 -6.295 -13.120 1.00 92.12 96 ARG A O 1
ATOM 768 N N . ALA A 1 97 ? 4.944 -4.307 -14.005 1.00 90.62 97 ALA A N 1
ATOM 769 C CA . ALA A 1 97 ? 4.185 -3.491 -13.063 1.00 90.62 97 ALA A CA 1
ATOM 770 C C . ALA A 1 97 ? 2.675 -3.703 -13.242 1.00 90.62 97 ALA A C 1
ATOM 772 O O . ALA A 1 97 ? 1.987 -3.971 -12.260 1.00 90.62 97 ALA A O 1
ATOM 773 N N . GLU A 1 98 ? 2.186 -3.700 -14.484 1.00 92.25 98 GLU A N 1
ATOM 774 C CA . GLU A 1 98 ? 0.781 -3.971 -14.810 1.00 92.25 98 GLU A CA 1
ATOM 775 C C . GLU A 1 98 ? 0.360 -5.384 -14.380 1.00 92.25 98 GLU A C 1
ATOM 777 O O . GLU A 1 98 ? -0.665 -5.565 -13.714 1.00 92.25 98 GLU A O 1
ATOM 782 N N . ALA A 1 99 ? 1.184 -6.393 -14.681 1.00 94.00 99 ALA A N 1
ATOM 783 C CA . ALA A 1 99 ? 0.937 -7.770 -14.261 1.00 94.00 99 ALA A CA 1
ATOM 784 C C . ALA A 1 99 ? 0.924 -7.916 -12.729 1.00 94.00 99 ALA A C 1
ATOM 786 O O . ALA A 1 99 ? 0.076 -8.623 -12.180 1.00 94.00 99 ALA A O 1
ATOM 787 N N . LEU A 1 100 ? 1.826 -7.229 -12.019 1.00 93.44 100 LEU A N 1
ATOM 788 C CA . LEU A 1 100 ? 1.857 -7.234 -10.555 1.00 93.44 100 LEU A CA 1
ATOM 789 C C . LEU A 1 100 ? 0.656 -6.530 -9.943 1.00 93.44 100 LEU A C 1
ATOM 791 O O . LEU A 1 100 ? 0.083 -7.030 -8.977 1.00 93.44 100 LEU A O 1
ATOM 795 N N . GLN A 1 101 ? 0.257 -5.396 -10.504 1.00 93.88 101 GLN A N 1
ATOM 796 C CA . GLN A 1 101 ? -0.931 -4.670 -10.084 1.00 93.88 101 GLN A CA 1
ATOM 797 C C . GLN A 1 101 ? -2.183 -5.541 -10.224 1.00 93.88 101 GLN A C 1
ATOM 799 O O . GLN A 1 101 ? -2.990 -5.621 -9.293 1.00 93.88 101 GLN A O 1
ATOM 804 N N . TRP A 1 102 ? -2.315 -6.258 -11.343 1.00 94.12 102 TRP A N 1
ATOM 805 C CA . TRP A 1 102 ? -3.404 -7.209 -11.550 1.00 94.12 102 TRP A CA 1
ATOM 806 C C . TRP A 1 102 ? -3.355 -8.367 -10.547 1.00 94.12 102 TRP A C 1
ATOM 808 O O . TRP A 1 102 ? -4.358 -8.665 -9.900 1.00 94.12 102 TRP A O 1
ATOM 818 N N . TYR A 1 103 ? -2.178 -8.959 -10.339 1.00 94.12 103 TYR A N 1
ATOM 819 C CA . TYR A 1 103 ? -1.980 -10.043 -9.375 1.00 94.12 103 TYR A CA 1
ATOM 820 C C . TYR A 1 103 ? -2.305 -9.624 -7.929 1.00 94.12 103 TYR A C 1
ATOM 822 O O . TYR A 1 103 ? -2.931 -10.375 -7.179 1.00 94.12 103 TYR A O 1
ATOM 830 N N . ILE A 1 104 ? -1.942 -8.400 -7.530 1.00 94.94 104 ILE A N 1
ATOM 831 C CA . ILE A 1 104 ? -2.285 -7.860 -6.209 1.00 94.94 104 ILE A CA 1
ATOM 832 C C . ILE A 1 104 ? -3.807 -7.768 -6.044 1.00 94.94 104 ILE A C 1
ATOM 834 O O . ILE A 1 104 ? -4.333 -8.183 -5.010 1.00 94.94 104 ILE A O 1
ATOM 838 N N . ARG A 1 105 ? -4.517 -7.268 -7.065 1.00 94.25 105 ARG A N 1
ATOM 839 C CA . ARG A 1 105 ? -5.983 -7.139 -7.052 1.00 94.25 105 ARG A CA 1
ATOM 840 C C . ARG A 1 105 ? -6.690 -8.493 -6.997 1.00 94.25 105 ARG A C 1
ATOM 842 O O . ARG A 1 105 ? -7.609 -8.658 -6.202 1.00 94.25 105 ARG A O 1
ATOM 849 N N . GLN A 1 106 ? -6.284 -9.434 -7.847 1.00 92.06 106 GLN A N 1
ATOM 850 C CA . GLN A 1 106 ? -7.044 -10.664 -8.088 1.00 92.06 106 GLN A CA 1
ATOM 851 C C . GLN A 1 106 ? -6.689 -11.813 -7.148 1.00 92.06 106 GLN A C 1
ATOM 853 O O . GLN A 1 106 ? -7.564 -12.608 -6.806 1.00 92.06 106 GLN A O 1
ATOM 858 N N . ASP A 1 107 ? -5.432 -11.901 -6.714 1.00 93.19 107 ASP A N 1
ATOM 859 C CA . ASP A 1 107 ? -4.951 -13.036 -5.929 1.00 93.19 107 ASP A CA 1
ATOM 860 C C . ASP A 1 107 ? -4.550 -12.620 -4.518 1.00 93.19 107 ASP A C 1
ATOM 862 O O . ASP A 1 107 ? -5.081 -13.163 -3.551 1.00 93.19 107 ASP A O 1
ATOM 866 N N . VAL A 1 108 ? -3.657 -11.635 -4.366 1.00 94.31 108 VAL A N 1
ATOM 867 C CA . VAL A 1 108 ? -3.124 -11.281 -3.036 1.00 94.31 108 VAL A CA 1
ATOM 868 C C . VAL A 1 108 ? -4.235 -10.780 -2.121 1.00 94.31 108 VAL A C 1
ATOM 870 O O . VAL A 1 108 ? -4.419 -11.317 -1.029 1.00 94.31 108 VAL A O 1
ATOM 873 N N . MET A 1 109 ? -4.994 -9.776 -2.563 1.00 94.56 109 MET A N 1
ATOM 874 C CA . MET A 1 109 ? -6.034 -9.177 -1.727 1.00 94.56 109 MET A CA 1
ATOM 875 C C . MET A 1 109 ? -7.278 -10.051 -1.603 1.00 94.56 109 MET A C 1
ATOM 877 O O . MET A 1 109 ? -7.950 -9.987 -0.574 1.00 94.56 109 MET A O 1
ATOM 881 N N . ARG A 1 110 ? -7.547 -10.917 -2.589 1.00 93.62 110 ARG A N 1
ATOM 882 C CA . ARG A 1 110 ? -8.573 -11.959 -2.471 1.00 93.62 110 ARG A CA 1
ATOM 883 C C . ARG A 1 110 ? -8.219 -12.929 -1.345 1.00 93.62 110 ARG A C 1
ATOM 885 O O . ARG A 1 110 ? -8.981 -13.044 -0.390 1.00 93.62 110 ARG A O 1
ATOM 892 N N . ASN A 1 111 ? -7.023 -13.517 -1.393 1.00 93.62 111 ASN A N 1
ATOM 893 C CA . ASN A 1 111 ? -6.558 -14.453 -0.368 1.00 93.62 111 ASN A CA 1
ATOM 894 C C . ASN A 1 111 ? -6.459 -13.781 1.012 1.00 93.62 111 ASN A C 1
ATOM 896 O O . ASN A 1 111 ? -6.755 -14.402 2.031 1.00 93.62 111 ASN A O 1
ATOM 900 N N . TYR A 1 112 ? -6.063 -12.504 1.060 1.00 93.19 112 TYR A N 1
ATOM 901 C CA . TYR A 1 112 ? -6.032 -11.731 2.301 1.00 93.19 112 TYR A CA 1
ATOM 902 C C . TYR A 1 112 ? -7.434 -11.544 2.901 1.00 93.19 112 TYR A C 1
ATOM 904 O O . TYR A 1 112 ? -7.616 -11.764 4.097 1.00 93.19 112 TYR A O 1
ATOM 912 N N . ALA A 1 113 ? -8.432 -11.188 2.084 1.00 94.00 113 ALA A N 1
ATOM 913 C CA . ALA A 1 113 ? -9.820 -11.052 2.523 1.00 94.00 113 ALA A CA 1
ATOM 914 C C . ALA A 1 113 ? -10.408 -12.391 3.007 1.00 94.00 113 ALA A C 1
ATOM 916 O O . ALA A 1 113 ? -11.019 -12.460 4.077 1.00 94.00 113 ALA A O 1
ATOM 917 N N . GLU A 1 114 ? -10.161 -13.474 2.266 1.00 93.75 114 GLU A N 1
ATOM 918 C CA . GLU A 1 114 ? -10.593 -14.826 2.637 1.00 93.75 114 GLU A CA 1
ATOM 919 C C . GLU A 1 114 ? -9.950 -15.297 3.949 1.00 93.75 114 GLU A C 1
ATOM 921 O O . GLU A 1 114 ? -10.612 -15.935 4.770 1.00 93.75 114 GLU A O 1
ATOM 926 N N . GLY A 1 115 ? -8.696 -14.908 4.200 1.00 92.38 115 GLY A N 1
ATOM 927 C CA . GLY A 1 115 ? -7.958 -15.230 5.422 1.00 92.38 115 GLY A CA 1
ATOM 928 C C . GLY A 1 115 ? -8.618 -14.741 6.717 1.00 92.38 115 GLY A C 1
ATOM 929 O O . GLY A 1 115 ? -8.351 -15.297 7.781 1.00 92.38 115 GLY A O 1
ATOM 930 N N . PHE A 1 116 ? -9.528 -13.762 6.657 1.00 90.06 116 PHE A N 1
ATOM 931 C CA . PHE A 1 116 ? -10.313 -13.352 7.827 1.00 90.06 116 PHE A CA 1
ATOM 932 C C . PHE A 1 116 ? -11.375 -14.380 8.242 1.00 90.06 116 PHE A C 1
ATOM 934 O O . PHE A 1 116 ? -11.902 -14.270 9.350 1.00 90.06 116 PHE 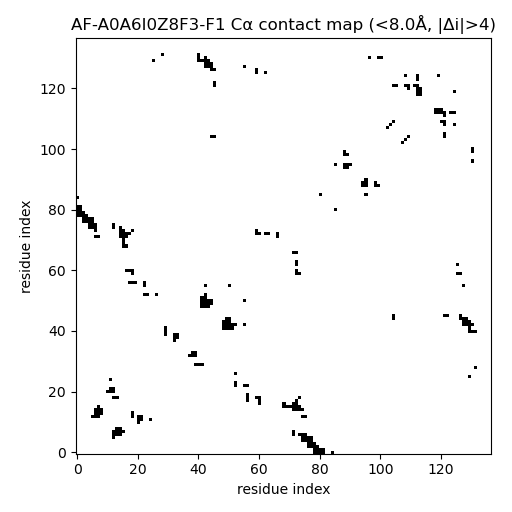A O 1
ATOM 941 N N . GLY A 1 117 ? -11.734 -15.334 7.372 1.00 93.00 117 GLY A N 1
ATOM 942 C CA . GLY A 1 117 ? -12.726 -16.376 7.660 1.00 93.00 117 GLY A CA 1
ATOM 943 C C . GLY A 1 117 ? -14.154 -15.849 7.854 1.00 93.00 117 GLY A C 1
ATOM 944 O O . GLY A 1 117 ? -14.950 -16.466 8.555 1.00 93.00 117 GLY A O 1
ATOM 945 N N . LYS A 1 118 ? -14.475 -14.684 7.276 1.00 93.50 118 LYS A N 1
ATOM 946 C CA . LYS A 1 118 ? -15.749 -13.961 7.481 1.00 93.50 118 LYS A CA 1
ATOM 947 C C . LYS A 1 118 ? -16.584 -13.793 6.208 1.00 93.50 118 LYS A C 1
ATOM 949 O O . LYS A 1 118 ? -17.526 -13.009 6.205 1.00 93.50 118 LYS A O 1
ATOM 954 N N . GLY A 1 119 ? -16.226 -14.490 5.127 1.00 92.69 119 GLY A N 1
ATOM 955 C CA . GLY A 1 119 ? -16.869 -14.316 3.819 1.00 92.69 119 GLY A CA 1
ATOM 956 C C . GLY A 1 119 ? -16.616 -12.941 3.192 1.00 92.69 119 GLY A C 1
ATOM 957 O O . GLY A 1 119 ? -17.436 -12.478 2.406 1.00 92.69 119 GLY A O 1
ATOM 958 N N . LEU A 1 120 ? -15.514 -12.281 3.568 1.00 93.38 120 LEU A N 1
ATOM 959 C CA . LEU A 1 120 ? -15.109 -11.000 2.992 1.00 93.38 120 LEU A CA 1
ATOM 960 C C . LEU A 1 120 ? -14.517 -11.207 1.601 1.00 93.38 120 LEU A C 1
ATOM 962 O O . LEU A 1 120 ? -13.804 -12.181 1.354 1.00 93.38 120 LEU A O 1
ATOM 966 N N . ARG A 1 121 ? -14.770 -10.249 0.716 1.00 92.12 121 ARG A N 1
ATOM 967 C CA . ARG A 1 121 ? -14.145 -10.144 -0.600 1.00 92.12 121 ARG A CA 1
ATOM 968 C C . ARG A 1 121 ? -13.031 -9.104 -0.571 1.00 92.12 121 ARG A C 1
ATOM 970 O O . ARG A 1 121 ? -12.979 -8.256 0.315 1.00 92.12 121 ARG A O 1
ATOM 977 N N . SER A 1 122 ? -12.170 -9.120 -1.587 1.00 90.44 122 SER A N 1
ATOM 978 C CA . SER A 1 122 ? -11.166 -8.066 -1.808 1.00 90.44 122 SER A CA 1
ATOM 979 C C . SER A 1 122 ? -11.783 -6.663 -1.823 1.00 90.44 122 SER A C 1
ATOM 981 O O . SER A 1 122 ? -11.159 -5.712 -1.366 1.00 90.44 122 SER A O 1
ATOM 983 N N . ASP A 1 123 ? -13.021 -6.552 -2.310 1.00 93.31 123 ASP A N 1
ATOM 984 C CA . ASP A 1 123 ? -13.765 -5.295 -2.417 1.00 93.31 123 ASP A CA 1
ATOM 985 C C . ASP A 1 123 ? -14.174 -4.729 -1.047 1.00 93.31 123 ASP A C 1
ATOM 987 O O . ASP A 1 123 ? -14.322 -3.516 -0.917 1.00 93.31 123 ASP A O 1
ATOM 991 N N . ASP A 1 124 ? -14.300 -5.590 -0.028 1.00 92.88 124 ASP A N 1
ATOM 992 C CA . ASP A 1 124 ? -14.637 -5.218 1.352 1.00 92.88 124 ASP A CA 1
ATOM 993 C C . ASP A 1 124 ? -13.409 -4.755 2.158 1.00 92.88 124 ASP A C 1
ATOM 995 O O . ASP A 1 124 ? -13.538 -4.307 3.301 1.00 92.88 124 ASP A O 1
ATOM 999 N N . VAL A 1 125 ? -12.204 -4.881 1.590 1.00 93.06 125 VAL A N 1
ATOM 1000 C CA . VAL A 1 125 ? -10.949 -4.493 2.237 1.00 93.06 125 VAL A CA 1
ATOM 1001 C C . VAL A 1 125 ? -10.509 -3.119 1.734 1.00 93.06 125 VAL A C 1
ATOM 1003 O O . VAL A 1 125 ? -10.281 -2.903 0.546 1.00 93.06 125 VAL A O 1
ATOM 1006 N N . GLU A 1 126 ? -10.330 -2.183 2.664 1.00 95.19 126 GLU A N 1
ATOM 1007 C CA . GLU A 1 126 ? -9.692 -0.894 2.389 1.00 95.19 126 GLU A CA 1
ATOM 1008 C C . GLU A 1 126 ? -8.175 -1.107 2.297 1.00 95.19 126 GLU A C 1
ATOM 1010 O O . GLU A 1 126 ? -7.500 -1.275 3.317 1.00 95.19 126 GLU A O 1
ATOM 1015 N N . TYR A 1 127 ? -7.636 -1.135 1.077 1.00 95.88 127 TYR A N 1
ATOM 1016 C CA . TYR A 1 127 ? -6.200 -1.258 0.844 1.00 95.88 127 TYR A CA 1
ATOM 1017 C C . TYR A 1 127 ? -5.720 -0.289 -0.229 1.00 95.88 127 TYR A C 1
ATOM 1019 O O . TYR A 1 127 ? -6.455 0.103 -1.132 1.00 95.88 127 TYR A O 1
ATOM 1027 N N . TYR A 1 128 ? -4.437 0.042 -0.142 1.00 96.56 128 TYR A N 1
ATOM 1028 C CA . TYR A 1 128 ? -3.726 0.803 -1.155 1.00 96.56 128 TYR A CA 1
ATOM 1029 C C . TYR A 1 128 ? -2.375 0.147 -1.372 1.00 96.56 128 TYR A C 1
ATOM 1031 O O . TYR A 1 128 ? -1.702 -0.241 -0.417 1.00 96.56 128 TYR A O 1
ATOM 1039 N N . ALA A 1 129 ? -1.992 0.009 -2.629 1.00 95.00 129 ALA A N 1
ATOM 1040 C CA . ALA A 1 129 ? -0.761 -0.636 -3.035 1.00 95.00 129 ALA A CA 1
ATOM 1041 C C . ALA A 1 129 ? 0.012 0.264 -3.994 1.00 95.00 129 ALA A C 1
ATOM 1043 O O . ALA A 1 129 ? -0.531 1.198 -4.581 1.00 95.00 129 ALA A O 1
ATOM 1044 N N . LYS A 1 130 ? 1.306 -0.012 -4.116 1.00 92.62 130 LYS A N 1
ATOM 1045 C CA . LYS A 1 130 ? 2.234 0.721 -4.965 1.00 92.62 130 LYS A CA 1
ATOM 1046 C C . LYS A 1 130 ? 3.297 -0.248 -5.468 1.00 92.62 130 LYS A C 1
ATOM 1048 O O . LYS A 1 130 ? 3.721 -1.123 -4.715 1.00 92.62 130 LYS A O 1
ATOM 1053 N N . ILE A 1 131 ? 3.721 -0.091 -6.718 1.00 91.69 131 ILE A N 1
ATOM 1054 C CA . ILE A 1 131 ? 4.818 -0.877 -7.284 1.00 91.69 131 ILE A CA 1
ATOM 1055 C C . ILE A 1 131 ? 6.131 -0.127 -7.066 1.00 91.69 131 ILE A C 1
ATOM 1057 O O . ILE A 1 131 ? 6.258 1.031 -7.456 1.00 91.69 131 ILE A O 1
ATOM 1061 N N . HIS A 1 132 ? 7.093 -0.800 -6.438 1.00 87.75 132 HIS A N 1
ATOM 1062 C CA . HIS A 1 132 ? 8.485 -0.361 -6.322 1.00 87.75 132 HIS A CA 1
ATOM 1063 C C . HIS A 1 132 ? 9.360 -1.240 -7.207 1.00 87.75 132 HIS A C 1
ATOM 1065 O O . HIS A 1 132 ? 9.130 -2.448 -7.315 1.00 87.75 132 HIS A O 1
ATOM 1071 N N . PHE A 1 133 ? 10.363 -0.643 -7.845 1.00 81.94 133 PHE A N 1
ATOM 1072 C CA . PHE A 1 133 ? 11.267 -1.379 -8.738 1.00 81.94 133 PHE A CA 1
ATOM 1073 C C . PHE A 1 133 ? 12.612 -1.674 -8.089 1.00 81.94 133 PHE A C 1
ATOM 1075 O O . PHE A 1 133 ? 13.283 -2.629 -8.490 1.00 81.94 133 PHE A O 1
ATOM 1082 N N . ASN A 1 134 ? 12.985 -0.896 -7.074 1.00 74.25 134 ASN A N 1
ATOM 1083 C CA . ASN A 1 134 ? 14.158 -1.183 -6.272 1.00 74.25 134 ASN A CA 1
ATOM 1084 C C . ASN A 1 134 ? 13.777 -2.083 -5.096 1.00 74.25 134 ASN A C 1
ATOM 1086 O O . ASN A 1 134 ? 12.719 -1.953 -4.490 1.00 74.25 134 ASN A O 1
ATOM 1090 N N . ARG A 1 135 ? 14.658 -3.036 -4.787 1.00 65.62 135 ARG A N 1
ATOM 1091 C CA . ARG A 1 135 ? 14.495 -3.965 -3.657 1.00 65.62 135 ARG A CA 1
ATOM 1092 C C . ARG A 1 135 ? 15.167 -3.473 -2.373 1.00 65.62 135 ARG A C 1
ATOM 1094 O O . ARG A 1 135 ? 15.200 -4.220 -1.402 1.00 65.62 135 ARG A O 1
ATOM 1101 N N . ASP A 1 136 ? 15.735 -2.271 -2.397 1.00 55.38 136 ASP A N 1
ATOM 1102 C CA . ASP A 1 136 ? 16.435 -1.686 -1.257 1.00 55.38 136 ASP A CA 1
ATOM 1103 C C . ASP A 1 136 ? 15.398 -1.066 -0.309 1.00 55.38 136 ASP A C 1
ATOM 1105 O O . ASP A 1 136 ? 14.924 0.050 -0.525 1.00 55.38 136 ASP A O 1
ATOM 1109 N N . GLY A 1 137 ? 14.970 -1.846 0.686 1.00 46.56 137 GLY A N 1
ATOM 1110 C CA . GLY A 1 137 ? 13.998 -1.446 1.701 1.00 46.56 137 GLY A CA 1
ATOM 1111 C C . GLY A 1 137 ? 14.017 -2.343 2.927 1.00 46.56 137 GLY A C 1
ATOM 1112 O O . GLY A 1 137 ? 14.135 -3.581 2.758 1.00 46.56 137 GLY A O 1
#

Organism: Phocaeicola vulgatus (NCBI:txid821)

Radius of gyration: 15.28 Å; Cα contacts (8 Å, |Δi|>4): 165; chains: 1; bounding box: 33×30×42 Å

InterPro domains:
  IPR043766 Mobilization protein BfmA-like [PF18976] (9-135)

pLDDT: mean 89.43, std 7.16, range [46.56, 96.56]

Sequence (137 aa):
MNVKIQGGGNGTYANTGSCVAVTNYLQHEDLERMKKGEEVQPFFNQFRDYVSSREVTFKIDNNKAKLSQTDAKFYVITVSPSEKELRCMGRTPQERAEALQWYIRQDVMRNYAEGFGKGLRSDDVEYYAKIHFNRDG

Mean predicted aligned error: 4.5 Å

Solvent-accessible surface area (backbone atoms only — not comparable to full-atom values): 8085 Å² total; per-residue (Å²): 114,48,76,47,79,48,60,54,76,80,65,59,54,23,14,48,62,61,50,55,54,39,47,54,57,68,46,47,61,37,58,55,26,52,75,71,74,42,87,61,59,54,32,24,45,91,88,38,77,68,45,53,63,70,55,52,36,53,54,52,61,63,64,41,93,89,57,59,77,82,37,74,54,56,73,46,74,49,77,47,66,44,73,71,53,44,59,74,49,24,92,49,72,62,48,28,49,54,44,48,55,49,43,44,51,67,47,53,37,30,54,55,27,44,70,69,74,72,86,43,45,39,87,77,53,93,62,75,45,65,73,76,90,71,83,86,123

Foldseek 3Di:
DDKDKAEPDDAQRDFLAFNLSVLVVLCPQQVVCVVVVHDFQAKDALPGSHDHSVRLRVVQRPQQPPPDSRDGSDMDMDDDDDPVVLVVQDDDPVSSQVSVVVCCNPPVLQVVQVVVVPPGGSVNDDDIDTDDPDPPD